Protein AF-A0A821YXA5-F1 (afdb_monomer_lite)

Organism: NCBI:txid392032

InterPro domains:
  IPR051177 Catalytically Inactive Kinase-Related Protein [PTHR12984] (1-118)

Secondary structure (DSSP, 8-state):
--HHHHHHHHHHHT-----HHHHHHHHHHHHHHHH-STTT---HHHIIIIIHHHHHHHHT-TT--HHHHHHHHHHHHHHHHHHHHHHHHHHHHHHHHHHTS---------------------------

Radius of gyration: 33.85 Å; chains: 1; bounding box: 94×42×89 Å

Sequence (128 aa):
KWIIIDEVIPLLHSIPSREPAVLMAILGIIKVAMTSTKSGGIPREILATRVIPFLVPISIETSLNLNQFNAYMSTIKDMLQTVEIEQRKKLEQLSQQAANAPIVPIGPSTKDMSFDQKSTSMVSSQKI

Foldseek 3Di:
DLVLQVPLQVVLVPDPDLALVSLVVNLVSLVCSQVPDPDDGDDLVCLVPGVLVSLVVSLPRPNDDPVSNVSSVVVSVVSVVRNVVVVVVVVVVVVVVVVPDDPPPPDPPPPPDPDDDDDDDDDDDDDD

pLDDT: mean 81.28, std 19.31, range [41.5, 98.5]

Structure (mmCIF, N/CA/C/O backbone):
data_AF-A0A821YXA5-F1
#
_entry.id   AF-A0A821YXA5-F1
#
loop_
_atom_site.group_PDB
_atom_site.id
_atom_site.type_symbol
_atom_site.label_atom_id
_atom_site.label_alt_id
_atom_site.label_comp_id
_atom_site.label_asym_id
_atom_site.label_entity_id
_atom_site.label_seq_id
_atom_site.pdbx_PDB_ins_code
_atom_site.Cartn_x
_atom_site.Cartn_y
_atom_site.Cartn_z
_atom_site.occupancy
_atom_site.B_iso_or_equiv
_atom_site.auth_seq_id
_atom_site.auth_comp_id
_atom_site.auth_asym_id
_atom_site.auth_atom_id
_atom_site.pdbx_PDB_model_num
ATOM 1 N N . LYS A 1 1 ? -19.927 3.267 -0.971 1.00 54.59 1 LYS A N 1
ATOM 2 C CA . LYS A 1 1 ? -19.344 2.215 -1.840 1.00 54.59 1 LYS A CA 1
ATOM 3 C C . LYS A 1 1 ? -18.119 2.814 -2.525 1.00 54.59 1 LYS A C 1
ATOM 5 O O . LYS A 1 1 ? -18.260 3.887 -3.098 1.00 54.59 1 LYS A O 1
ATOM 10 N N . TRP A 1 2 ? -16.946 2.187 -2.423 1.00 68.25 2 TRP A N 1
ATOM 11 C CA . TRP A 1 2 ? -15.677 2.687 -2.984 1.00 68.25 2 TRP A CA 1
ATOM 12 C C . TRP A 1 2 ? -15.532 2.282 -4.452 1.00 68.25 2 TRP A C 1
ATOM 14 O O . TRP A 1 2 ? -14.536 1.693 -4.849 1.00 68.25 2 TRP A O 1
ATOM 24 N N . ILE A 1 3 ? -16.565 2.600 -5.241 1.00 67.38 3 ILE A N 1
ATOM 25 C CA . ILE A 1 3 ? -16.747 2.126 -6.624 1.00 67.38 3 ILE A CA 1
ATOM 26 C C . ILE A 1 3 ? -15.517 2.450 -7.473 1.00 67.38 3 ILE A C 1
ATOM 28 O O . ILE A 1 3 ? -15.045 1.608 -8.224 1.00 67.38 3 ILE A O 1
ATOM 32 N N . ILE A 1 4 ? -14.949 3.641 -7.273 1.00 75.44 4 ILE A N 1
ATOM 33 C CA . ILE A 1 4 ? -13.762 4.095 -7.996 1.00 75.44 4 ILE A CA 1
ATOM 34 C C . ILE A 1 4 ? -12.588 3.134 -7.771 1.00 75.44 4 ILE A C 1
ATOM 36 O O . ILE A 1 4 ? -11.940 2.744 -8.729 1.00 75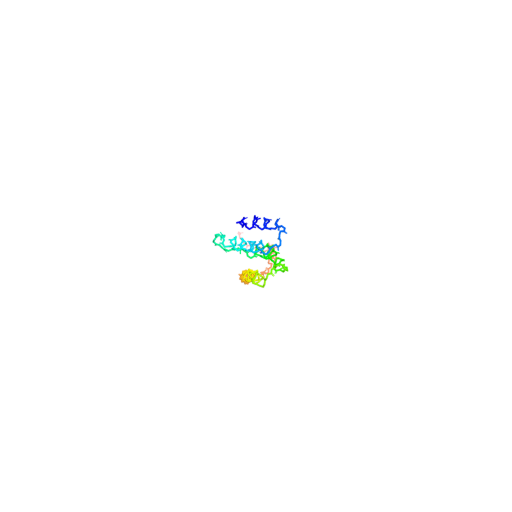.44 4 ILE A O 1
ATOM 40 N N . ILE A 1 5 ? -12.322 2.703 -6.535 1.00 82.19 5 ILE A N 1
ATOM 41 C CA . ILE A 1 5 ? -11.212 1.780 -6.245 1.00 82.19 5 ILE A CA 1
ATOM 42 C C . ILE A 1 5 ? -11.500 0.375 -6.783 1.00 82.19 5 ILE A C 1
ATOM 44 O O . ILE A 1 5 ? -10.592 -0.274 -7.305 1.00 82.19 5 ILE A O 1
ATOM 48 N N . ASP A 1 6 ? -12.756 -0.067 -6.688 1.00 82.94 6 ASP A N 1
ATOM 49 C CA . ASP A 1 6 ? -13.193 -1.367 -7.201 1.00 82.94 6 ASP A CA 1
ATOM 50 C C . ASP A 1 6 ? -13.041 -1.481 -8.727 1.00 82.94 6 ASP A C 1
ATOM 52 O O . ASP A 1 6 ? -12.826 -2.582 -9.223 1.00 82.94 6 ASP A O 1
ATOM 56 N N . GLU A 1 7 ? -13.105 -0.371 -9.465 1.00 85.75 7 GLU A N 1
ATOM 57 C CA . GLU A 1 7 ? -12.887 -0.335 -10.919 1.00 85.75 7 GLU A CA 1
ATOM 58 C C . GLU A 1 7 ? -11.427 -0.026 -11.289 1.00 85.75 7 GLU A C 1
ATOM 60 O O . GLU A 1 7 ? -10.860 -0.651 -12.188 1.00 85.75 7 GLU A O 1
ATOM 65 N N . VAL A 1 8 ? -10.787 0.901 -10.568 1.00 89.06 8 VAL A N 1
ATOM 66 C CA . VAL A 1 8 ? -9.424 1.365 -10.862 1.00 89.06 8 VAL A CA 1
ATOM 67 C C . VAL A 1 8 ? -8.386 0.275 -10.606 1.00 89.06 8 VAL A C 1
ATOM 69 O O . VAL A 1 8 ? -7.517 0.077 -11.448 1.00 89.06 8 VAL A O 1
ATOM 72 N N . ILE A 1 9 ? -8.445 -0.457 -9.487 1.00 89.25 9 ILE A N 1
ATOM 73 C CA . ILE A 1 9 ? -7.410 -1.466 -9.189 1.00 89.25 9 ILE A CA 1
ATOM 74 C C . ILE A 1 9 ? -7.400 -2.602 -10.226 1.00 89.25 9 ILE A C 1
ATOM 76 O O . ILE A 1 9 ? -6.320 -2.895 -10.743 1.00 89.25 9 ILE A O 1
ATOM 80 N N . PRO A 1 10 ? -8.538 -3.233 -10.587 1.00 91.31 10 PRO A N 1
ATOM 81 C CA . PRO A 1 10 ? -8.550 -4.243 -11.645 1.00 91.31 10 PRO A CA 1
ATOM 82 C C . PRO A 1 10 ? -8.055 -3.710 -12.991 1.00 91.31 10 PRO A C 1
ATOM 84 O O . PRO A 1 10 ? -7.300 -4.402 -13.674 1.00 91.31 10 PRO A O 1
ATOM 87 N N . LEU A 1 11 ? -8.416 -2.469 -13.342 1.00 90.38 11 LEU A N 1
ATOM 88 C CA . LEU A 1 11 ? -7.919 -1.816 -14.552 1.00 90.38 11 LEU A CA 1
ATOM 89 C C . LEU A 1 11 ? -6.389 -1.695 -14.531 1.00 90.38 11 LEU A C 1
ATOM 91 O O . LEU A 1 11 ? -5.734 -2.107 -15.485 1.00 90.38 11 LEU A O 1
ATOM 95 N N . LEU A 1 12 ? -5.808 -1.188 -13.440 1.00 91.75 12 LEU A N 1
ATOM 96 C CA . LEU A 1 12 ? -4.356 -1.028 -13.318 1.00 91.75 12 LEU A CA 1
ATOM 97 C C . LEU A 1 12 ? -3.625 -2.378 -13.297 1.00 91.75 12 LEU A C 1
ATOM 99 O O . LEU A 1 12 ? -2.545 -2.494 -13.870 1.00 91.75 12 LEU A O 1
ATOM 103 N N . HIS A 1 13 ? -4.220 -3.410 -12.695 1.00 89.81 13 HIS A N 1
ATOM 104 C CA . HIS A 1 13 ? -3.649 -4.759 -12.671 1.00 89.81 13 HIS A CA 1
ATOM 105 C C . HIS A 1 13 ? -3.597 -5.407 -14.065 1.00 89.81 13 HIS A C 1
ATOM 107 O O . HIS A 1 13 ? -2.713 -6.216 -14.330 1.00 89.81 13 HIS A O 1
ATOM 113 N N . SER A 1 14 ? -4.496 -5.025 -14.978 1.00 91.94 14 SER A N 1
ATOM 114 C CA . SER A 1 14 ? -4.499 -5.542 -16.354 1.00 91.94 14 SER A CA 1
ATOM 115 C C . SER A 1 14 ? -3.334 -5.041 -17.220 1.00 91.94 14 SER A C 1
ATOM 117 O O . SER A 1 14 ? -3.129 -5.565 -18.311 1.00 91.94 14 SER A O 1
ATOM 119 N N . ILE A 1 15 ? -2.562 -4.052 -16.751 1.00 91.44 15 ILE A N 1
ATOM 120 C CA . ILE A 1 15 ? -1.443 -3.454 -17.487 1.00 91.44 15 ILE A CA 1
ATOM 121 C C . ILE A 1 15 ? -0.168 -4.288 -17.243 1.00 91.44 15 ILE A C 1
ATOM 123 O O . ILE A 1 15 ? 0.395 -4.243 -16.145 1.00 91.44 15 ILE A O 1
ATOM 127 N N . PRO A 1 16 ? 0.357 -5.019 -18.249 1.00 90.38 16 PRO A N 1
ATOM 128 C CA . PRO A 1 16 ? 1.522 -5.889 -18.063 1.00 90.38 16 PRO A CA 1
ATOM 129 C C . PRO A 1 16 ? 2.864 -5.140 -18.119 1.00 90.38 16 PRO A C 1
ATOM 131 O O . PRO A 1 16 ? 3.915 -5.752 -17.955 1.00 90.38 16 PRO A O 1
ATOM 134 N N . SER A 1 17 ? 2.860 -3.826 -18.369 1.00 92.88 17 SER A N 1
ATOM 135 C CA . SER A 1 17 ? 4.091 -3.041 -18.500 1.00 92.88 17 SER A CA 1
ATOM 136 C C . SER A 1 17 ? 4.802 -2.846 -17.156 1.00 92.88 17 SER A C 1
ATOM 138 O O . SER A 1 17 ? 4.172 -2.672 -16.108 1.00 92.88 17 SER A O 1
ATOM 140 N N . ARG A 1 18 ? 6.137 -2.865 -17.210 1.00 93.38 18 ARG A N 1
ATOM 141 C CA . ARG A 1 18 ? 7.061 -2.598 -16.093 1.00 93.38 18 ARG A CA 1
ATOM 142 C C . ARG A 1 18 ? 7.988 -1.420 -16.360 1.00 93.38 18 ARG A C 1
ATOM 144 O O . ARG A 1 18 ? 8.984 -1.224 -15.664 1.00 93.38 18 ARG A O 1
ATOM 151 N N . GLU A 1 19 ? 7.653 -0.617 -17.363 1.00 95.81 19 GLU A N 1
ATOM 152 C CA . GLU A 1 19 ? 8.395 0.598 -17.653 1.00 95.81 19 GLU A CA 1
ATOM 153 C C . GLU A 1 19 ? 8.212 1.626 -16.529 1.00 95.81 19 GLU A C 1
ATOM 155 O O . GLU A 1 19 ? 7.080 1.857 -16.090 1.00 95.81 19 GLU A O 1
ATOM 160 N N . PRO A 1 20 ? 9.283 2.314 -16.095 1.00 95.00 20 PRO A N 1
ATOM 161 C CA . PRO A 1 20 ? 9.212 3.251 -14.975 1.00 95.00 20 PRO A CA 1
ATOM 162 C C . PRO A 1 20 ? 8.156 4.344 -15.155 1.00 95.00 20 PRO A C 1
ATOM 164 O O . PRO A 1 20 ? 7.483 4.714 -14.198 1.00 95.00 20 PRO A O 1
ATOM 167 N N . ALA A 1 21 ? 7.965 4.840 -16.382 1.00 96.75 21 ALA A N 1
ATOM 168 C CA . ALA A 1 21 ? 6.944 5.843 -16.681 1.00 96.75 21 ALA A CA 1
ATOM 169 C C . ALA A 1 21 ? 5.524 5.322 -16.403 1.00 96.75 21 ALA A C 1
ATOM 171 O O . ALA A 1 21 ? 4.714 6.027 -15.797 1.00 96.75 21 ALA A O 1
ATOM 172 N N . VAL A 1 22 ? 5.242 4.072 -16.781 1.00 97.31 22 VAL A N 1
ATOM 173 C CA . VAL A 1 22 ? 3.947 3.426 -16.535 1.00 97.31 22 VAL A CA 1
ATOM 174 C C . VAL A 1 22 ? 3.753 3.170 -15.046 1.00 97.31 22 VAL A C 1
ATOM 176 O O . VAL A 1 22 ? 2.705 3.510 -14.502 1.00 97.31 22 VAL A O 1
ATOM 179 N N . LEU A 1 23 ? 4.773 2.652 -14.359 1.00 97.38 23 LEU A N 1
ATOM 180 C CA . LEU A 1 23 ? 4.705 2.436 -12.913 1.00 97.38 23 LEU A CA 1
ATOM 181 C C . LEU A 1 23 ? 4.463 3.758 -12.169 1.00 97.38 23 LEU A C 1
ATOM 183 O O . LEU A 1 23 ? 3.636 3.823 -11.262 1.00 97.38 23 LEU A O 1
ATOM 187 N N . MET A 1 24 ? 5.106 4.853 -12.569 1.00 97.81 24 MET A N 1
ATOM 188 C CA . MET A 1 24 ? 4.847 6.157 -11.951 1.00 97.81 24 MET A CA 1
ATOM 189 C C . MET A 1 24 ? 3.442 6.689 -12.254 1.00 97.81 24 MET A C 1
ATOM 191 O O . MET A 1 24 ? 2.820 7.288 -11.373 1.00 97.81 24 MET A O 1
ATOM 195 N N . ALA A 1 25 ? 2.904 6.429 -13.449 1.00 97.19 25 ALA A N 1
ATOM 196 C CA . ALA A 1 25 ? 1.519 6.760 -13.776 1.00 97.19 25 ALA A CA 1
ATOM 197 C C . ALA A 1 25 ? 0.522 5.974 -12.905 1.00 97.19 25 ALA A C 1
ATOM 199 O O . ALA A 1 25 ? -0.410 6.569 -12.367 1.00 97.19 25 ALA A O 1
ATOM 200 N N . ILE A 1 26 ? 0.758 4.673 -12.687 1.00 96.19 26 ILE A N 1
ATOM 201 C CA . ILE A 1 26 ? -0.043 3.825 -11.786 1.00 96.19 26 ILE A CA 1
ATOM 202 C C . ILE A 1 26 ? -0.076 4.424 -10.374 1.00 96.19 26 ILE A C 1
ATOM 204 O O . ILE A 1 26 ? -1.157 4.619 -9.813 1.00 96.19 26 ILE A O 1
ATOM 208 N N . LEU A 1 27 ? 1.088 4.780 -9.814 1.00 96.56 27 LEU A N 1
ATOM 209 C CA . LEU A 1 27 ? 1.170 5.405 -8.490 1.00 96.56 27 LEU A CA 1
ATOM 210 C C . LEU A 1 27 ? 0.385 6.726 -8.435 1.00 96.56 27 LEU A C 1
ATOM 212 O O . LEU A 1 27 ? -0.334 6.981 -7.468 1.00 96.56 27 LEU A O 1
ATOM 216 N N . GLY A 1 28 ? 0.494 7.555 -9.478 1.00 95.06 28 GLY A N 1
ATOM 217 C CA . GLY A 1 28 ? -0.247 8.811 -9.595 1.00 95.06 28 GLY A CA 1
ATOM 218 C C . GLY A 1 28 ? -1.764 8.608 -9.611 1.00 95.06 28 GLY A C 1
ATOM 219 O O . GLY A 1 28 ? -2.477 9.270 -8.854 1.00 95.06 28 GLY A O 1
ATOM 220 N N . ILE A 1 29 ? -2.251 7.656 -10.413 1.00 93.88 29 ILE A N 1
ATOM 221 C CA . ILE A 1 29 ? -3.679 7.317 -10.503 1.00 93.88 29 ILE A CA 1
ATOM 222 C C . ILE A 1 29 ? -4.198 6.822 -9.155 1.00 93.88 29 ILE A C 1
ATOM 224 O O . ILE A 1 29 ? -5.248 7.286 -8.714 1.00 93.88 29 ILE A O 1
ATOM 228 N N . ILE A 1 30 ? -3.455 5.940 -8.474 1.00 92.06 30 ILE A N 1
ATOM 229 C CA . ILE A 1 30 ? -3.822 5.487 -7.129 1.00 92.06 30 ILE A CA 1
ATOM 230 C C . ILE A 1 30 ? -3.959 6.696 -6.205 1.00 92.06 30 ILE A C 1
ATOM 232 O O . ILE A 1 30 ? -5.035 6.906 -5.658 1.00 92.06 30 ILE A O 1
ATOM 236 N N . LYS A 1 31 ? -2.947 7.563 -6.104 1.00 90.81 31 LYS A N 1
ATOM 237 C CA . LYS A 1 31 ? -3.005 8.743 -5.222 1.00 90.81 31 LYS A CA 1
ATOM 238 C C . LYS A 1 31 ? -4.220 9.637 -5.501 1.00 90.81 31 LYS A C 1
ATOM 240 O O . LYS A 1 31 ? -4.880 10.060 -4.557 1.00 90.81 31 LYS A O 1
ATOM 245 N N . VAL A 1 32 ? -4.554 9.880 -6.769 1.00 89.25 32 VAL A N 1
ATOM 246 C CA . VAL A 1 32 ? -5.742 10.668 -7.149 1.00 89.25 32 VAL A CA 1
ATOM 247 C C . VAL A 1 32 ? -7.043 9.944 -6.798 1.00 89.25 32 VAL A C 1
ATOM 249 O O . VAL A 1 32 ? -7.961 10.558 -6.250 1.00 89.25 32 VAL A O 1
ATOM 252 N N . ALA A 1 33 ? -7.141 8.640 -7.062 1.00 85.75 33 ALA A N 1
ATOM 253 C CA . ALA A 1 33 ? -8.315 7.848 -6.698 1.00 85.75 33 ALA A CA 1
ATOM 254 C C . ALA A 1 33 ? -8.559 7.870 -5.178 1.00 85.75 33 ALA A C 1
ATOM 256 O O . ALA A 1 33 ? -9.706 7.907 -4.725 1.00 85.75 33 ALA A O 1
ATOM 257 N N . MET A 1 34 ? -7.481 7.928 -4.393 1.00 81.19 34 MET A N 1
ATOM 258 C CA . MET A 1 34 ? -7.548 8.020 -2.939 1.00 81.19 34 MET A CA 1
ATOM 259 C C . MET A 1 34 ? -8.009 9.381 -2.418 1.00 81.19 34 MET A C 1
ATOM 261 O O . MET A 1 34 ? -8.763 9.429 -1.447 1.00 81.19 34 MET A O 1
ATOM 265 N N . THR A 1 35 ? -7.618 10.482 -3.062 1.00 78.12 35 THR A N 1
ATOM 266 C CA . THR A 1 35 ? -8.039 11.836 -2.659 1.00 78.12 35 THR A CA 1
ATOM 267 C C . THR A 1 35 ? -9.432 12.210 -3.165 1.00 78.12 35 THR A C 1
ATOM 269 O O . THR A 1 35 ? -10.102 13.049 -2.567 1.00 78.12 35 THR A O 1
ATOM 272 N N . SER A 1 36 ? -9.899 11.575 -4.243 1.00 68.25 36 SER A N 1
ATOM 273 C CA . SER A 1 36 ? -11.157 11.926 -4.918 1.00 68.25 36 SER A CA 1
ATOM 274 C C . SER A 1 36 ? -12.415 11.453 -4.189 1.00 68.25 36 SER A C 1
ATOM 276 O O . SER A 1 36 ? -13.527 11.843 -4.559 1.00 68.25 36 SER A O 1
ATOM 278 N N . THR A 1 37 ? -12.289 10.613 -3.156 1.00 61.22 37 THR A N 1
ATOM 279 C CA . THR A 1 37 ? -13.484 10.111 -2.480 1.00 61.22 37 THR A CA 1
ATOM 280 C C . THR A 1 37 ? -13.991 11.107 -1.450 1.00 61.22 37 THR A C 1
ATOM 282 O O . THR A 1 37 ? -13.433 11.273 -0.365 1.00 61.22 37 THR A O 1
ATOM 285 N N . LYS A 1 38 ? -15.089 11.768 -1.818 1.00 53.16 38 LYS A N 1
ATOM 286 C CA . LYS A 1 38 ? -15.811 12.731 -0.992 1.00 53.16 38 LYS A CA 1
ATOM 287 C C . LYS A 1 38 ? -16.018 12.208 0.438 1.00 53.16 38 LYS A C 1
ATOM 289 O O . LYS A 1 38 ? -16.612 11.154 0.661 1.00 53.16 38 LYS A O 1
ATOM 294 N N . SER A 1 39 ? -15.606 13.043 1.392 1.00 51.91 39 SER A N 1
ATOM 295 C CA . SER A 1 39 ? -16.061 13.128 2.793 1.00 51.91 39 SER A CA 1
ATOM 296 C C . SER A 1 39 ? -15.596 12.100 3.839 1.00 51.91 39 SER A C 1
ATOM 298 O O . SER A 1 39 ? -16.038 12.218 4.977 1.00 51.91 39 SER A O 1
ATOM 300 N N . GLY A 1 40 ? -14.673 11.172 3.558 1.00 63.50 40 GLY A N 1
ATOM 301 C CA . GLY A 1 40 ? -14.236 10.239 4.620 1.00 63.50 40 GLY A CA 1
ATOM 302 C C . GLY A 1 40 ? -12.842 9.624 4.545 1.00 63.50 40 GLY A C 1
ATOM 303 O O . GLY A 1 40 ? -12.445 8.998 5.519 1.00 63.50 40 GLY A O 1
ATOM 304 N N . GLY A 1 41 ? -12.098 9.790 3.444 1.00 72.81 41 GLY A N 1
ATOM 305 C CA . GLY A 1 41 ? -10.861 9.024 3.224 1.00 72.81 41 GLY A CA 1
ATOM 306 C C . GLY A 1 41 ? -11.128 7.525 3.010 1.00 72.81 41 GLY A C 1
ATOM 307 O O . GLY A 1 41 ? -12.189 7.016 3.367 1.00 72.81 41 GLY A O 1
ATOM 308 N N . ILE A 1 42 ? -10.205 6.807 2.365 1.00 81.50 42 ILE A N 1
ATOM 309 C CA . ILE A 1 42 ? -10.386 5.369 2.105 1.00 81.50 42 ILE A CA 1
ATOM 310 C C . ILE A 1 42 ? -10.333 4.579 3.424 1.00 81.50 42 ILE A C 1
ATOM 312 O O . ILE A 1 42 ? -9.373 4.758 4.166 1.00 81.50 42 ILE A O 1
ATOM 316 N N . PRO A 1 43 ? -11.275 3.649 3.685 1.00 85.19 43 PRO A N 1
ATOM 317 C CA . PRO A 1 43 ? -11.279 2.833 4.888 1.00 85.19 43 PRO A CA 1
ATOM 318 C C . PRO A 1 43 ? -10.039 1.953 4.963 1.00 85.19 43 PRO A C 1
ATOM 320 O O . PRO A 1 43 ? -9.625 1.369 3.950 1.00 85.19 43 PRO A O 1
ATOM 323 N N . ARG A 1 44 ? -9.524 1.755 6.179 1.00 88.94 44 ARG A N 1
ATOM 324 C CA . ARG A 1 44 ? -8.428 0.817 6.461 1.00 88.94 44 ARG A CA 1
ATOM 325 C C . ARG A 1 44 ? -8.586 -0.555 5.802 1.00 88.94 44 ARG A C 1
ATOM 327 O O . ARG A 1 44 ? -7.591 -1.113 5.353 1.00 88.94 44 ARG A O 1
ATOM 334 N N . GLU A 1 45 ? -9.800 -1.106 5.704 1.00 91.56 45 GLU A N 1
ATOM 335 C CA . GLU A 1 45 ? -10.022 -2.427 5.108 1.00 91.56 45 GLU A CA 1
ATOM 336 C C . GLU A 1 45 ? -9.646 -2.436 3.621 1.00 91.56 45 GLU A C 1
ATOM 338 O O . GLU A 1 45 ? -8.999 -3.372 3.155 1.00 91.56 45 GLU A O 1
ATOM 343 N N . ILE A 1 46 ? -9.989 -1.378 2.880 1.00 91.12 46 ILE A N 1
ATOM 344 C CA . ILE A 1 46 ? -9.663 -1.255 1.452 1.00 91.12 46 ILE A CA 1
ATOM 345 C C . ILE A 1 46 ? -8.162 -1.010 1.261 1.00 91.12 46 ILE A C 1
ATOM 347 O O . ILE A 1 46 ? -7.548 -1.617 0.380 1.00 91.12 46 ILE A O 1
ATOM 351 N N . LEU A 1 47 ? -7.550 -0.177 2.110 1.00 92.94 47 LEU A N 1
ATOM 352 C CA . LEU A 1 47 ? -6.100 0.041 2.087 1.00 92.94 47 LEU A CA 1
ATOM 353 C C . LEU A 1 47 ? -5.340 -1.270 2.322 1.00 92.94 47 LEU A C 1
ATOM 355 O O . LEU A 1 47 ? -4.493 -1.642 1.510 1.00 92.94 47 LEU A O 1
ATOM 359 N N . ALA A 1 48 ? -5.684 -1.993 3.391 1.00 95.25 48 ALA A N 1
ATOM 360 C CA . ALA A 1 48 ? -4.986 -3.199 3.824 1.00 95.25 48 ALA A CA 1
ATOM 361 C C . ALA A 1 48 ? -5.181 -4.397 2.884 1.00 95.25 48 ALA A C 1
ATOM 363 O O . ALA A 1 48 ? -4.267 -5.203 2.734 1.00 95.25 48 ALA A O 1
ATOM 364 N N . THR A 1 49 ? -6.353 -4.531 2.254 1.00 94.19 49 THR A N 1
ATOM 365 C CA . THR A 1 49 ? -6.687 -5.730 1.457 1.00 94.19 49 THR A CA 1
ATOM 366 C C . THR A 1 49 ? -6.552 -5.540 -0.050 1.00 94.19 49 THR A C 1
ATOM 368 O O . THR A 1 49 ? -6.538 -6.530 -0.781 1.00 94.19 49 THR A O 1
ATOM 371 N N . ARG A 1 50 ? -6.463 -4.296 -0.542 1.00 92.00 50 ARG A N 1
ATOM 372 C CA . ARG A 1 50 ? -6.458 -4.005 -1.986 1.00 92.00 50 ARG A CA 1
ATOM 373 C C . ARG A 1 50 ? -5.294 -3.116 -2.395 1.00 92.00 50 ARG A C 1
ATOM 375 O O . ARG A 1 50 ? -4.470 -3.538 -3.198 1.00 92.00 50 ARG A O 1
ATOM 382 N N . VAL A 1 51 ? -5.212 -1.905 -1.839 1.00 93.56 51 VAL A N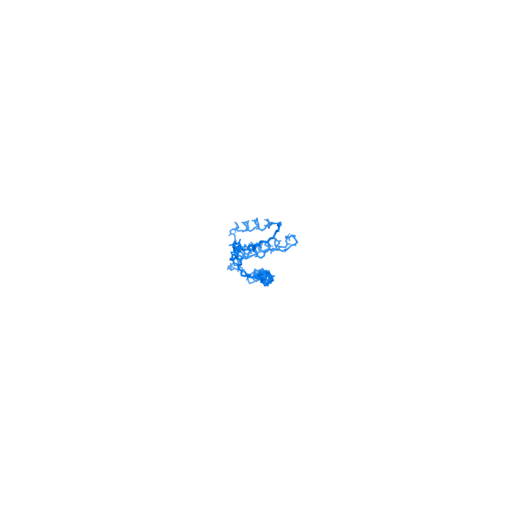 1
ATOM 383 C CA . VAL A 1 51 ? -4.262 -0.885 -2.320 1.00 93.56 51 VAL A CA 1
ATOM 384 C C . VAL A 1 51 ? -2.824 -1.247 -1.950 1.00 93.56 51 VAL A C 1
ATOM 386 O O . VAL A 1 51 ? -1.963 -1.306 -2.824 1.00 93.56 51 VAL A O 1
ATOM 389 N N . ILE A 1 52 ? -2.559 -1.536 -0.672 1.00 96.38 52 ILE A N 1
ATOM 390 C CA . ILE A 1 52 ? -1.212 -1.889 -0.204 1.00 96.38 52 ILE A CA 1
ATOM 391 C C . ILE A 1 52 ? -0.724 -3.194 -0.862 1.00 96.38 52 ILE A C 1
ATOM 393 O O . ILE A 1 52 ? 0.367 -3.169 -1.434 1.00 96.38 52 ILE A O 1
ATOM 397 N N . PRO A 1 53 ? -1.502 -4.302 -0.885 1.00 96.06 53 PRO A N 1
ATOM 398 C CA . PRO A 1 53 ? -1.085 -5.530 -1.567 1.00 96.06 53 PRO A CA 1
ATOM 399 C C . PRO A 1 53 ? -0.798 -5.355 -3.061 1.00 96.06 53 PRO A C 1
ATOM 401 O O . PRO A 1 53 ? 0.014 -6.093 -3.607 1.00 96.06 53 PRO A O 1
ATOM 404 N N . PHE A 1 54 ? -1.435 -4.383 -3.720 1.00 95.31 54 PHE A N 1
ATOM 405 C CA . PHE A 1 54 ? -1.168 -4.055 -5.119 1.00 95.31 54 PHE A CA 1
ATOM 406 C C . PHE A 1 54 ? 0.131 -3.253 -5.307 1.00 95.31 54 PHE A C 1
ATOM 408 O O . PHE A 1 54 ? 0.890 -3.523 -6.233 1.00 95.31 54 PHE A O 1
ATOM 415 N N . LEU A 1 55 ? 0.417 -2.283 -4.431 1.00 96.75 55 LEU A N 1
ATOM 416 C CA . LEU A 1 55 ? 1.586 -1.405 -4.569 1.00 96.75 55 LEU A CA 1
ATOM 417 C C . LEU A 1 55 ? 2.905 -2.037 -4.104 1.00 96.75 55 LEU A C 1
ATOM 419 O O . LEU A 1 55 ? 3.953 -1.708 -4.657 1.00 96.75 55 LEU A O 1
ATOM 423 N N . VAL A 1 56 ? 2.880 -2.913 -3.094 1.00 97.81 56 VAL A N 1
ATOM 424 C CA . VAL A 1 56 ? 4.102 -3.501 -2.508 1.00 97.81 56 VAL A CA 1
ATOM 425 C C . VAL A 1 56 ? 4.921 -4.321 -3.520 1.00 97.81 56 VAL A C 1
ATOM 427 O O . VAL A 1 56 ? 6.131 -4.131 -3.570 1.00 97.81 56 VAL A O 1
ATOM 430 N N . PRO A 1 57 ? 4.331 -5.184 -4.368 1.00 97.06 57 PRO A N 1
ATOM 431 C CA . PRO A 1 57 ? 5.096 -5.881 -5.403 1.00 97.06 57 PRO A CA 1
ATOM 432 C C . PRO A 1 57 ? 5.713 -4.930 -6.435 1.00 97.06 57 PRO A C 1
ATOM 434 O O . PRO A 1 57 ? 6.803 -5.186 -6.931 1.00 97.06 57 PRO A O 1
ATOM 437 N N . ILE A 1 58 ? 5.043 -3.814 -6.739 1.00 96.50 58 ILE A N 1
ATOM 438 C CA . ILE A 1 58 ? 5.544 -2.829 -7.705 1.00 96.50 58 ILE A CA 1
ATOM 439 C C . ILE A 1 58 ? 6.733 -2.055 -7.130 1.00 96.50 58 ILE A C 1
ATOM 441 O O . ILE A 1 58 ? 7.661 -1.713 -7.859 1.00 96.50 58 ILE A O 1
ATOM 445 N N . SER A 1 59 ? 6.741 -1.786 -5.820 1.00 97.50 59 SER A N 1
ATOM 446 C CA . SER A 1 59 ? 7.818 -1.010 -5.200 1.00 97.50 59 SER A CA 1
ATOM 447 C C . SER A 1 59 ? 9.177 -1.712 -5.244 1.00 97.50 59 SER A C 1
ATOM 449 O O . SER A 1 59 ? 10.191 -1.043 -5.083 1.00 97.50 59 SER A O 1
ATOM 451 N N . ILE A 1 60 ? 9.224 -3.024 -5.486 1.00 97.44 60 ILE A N 1
ATOM 452 C CA . ILE A 1 60 ? 10.470 -3.795 -5.606 1.00 97.44 60 ILE A CA 1
ATOM 453 C C . ILE A 1 60 ? 10.886 -4.062 -7.061 1.00 97.44 60 ILE A C 1
ATOM 455 O O . ILE A 1 60 ? 11.842 -4.801 -7.295 1.00 97.44 60 ILE A O 1
ATOM 459 N N . GLU A 1 61 ? 10.187 -3.480 -8.039 1.00 96.56 61 GLU A N 1
ATOM 460 C CA . GLU A 1 61 ? 10.543 -3.608 -9.453 1.00 96.56 61 GLU A CA 1
ATOM 461 C C . GLU A 1 61 ? 11.916 -2.978 -9.722 1.00 96.56 61 GLU A C 1
ATOM 463 O O . GLU A 1 61 ? 12.177 -1.817 -9.398 1.00 96.56 61 GLU A O 1
ATOM 468 N N . THR A 1 62 ? 12.804 -3.743 -10.356 1.00 96.19 62 THR A N 1
ATOM 469 C CA . THR A 1 62 ? 14.205 -3.351 -10.594 1.00 96.19 62 THR A CA 1
ATOM 470 C C . THR A 1 62 ? 14.354 -2.232 -11.624 1.00 96.19 62 THR A C 1
ATOM 472 O O . THR A 1 62 ? 15.431 -1.652 -11.752 1.00 96.19 62 THR A O 1
ATOM 475 N N . SER A 1 63 ? 13.282 -1.907 -12.352 1.00 96.50 63 SER A N 1
ATOM 476 C CA . SER A 1 63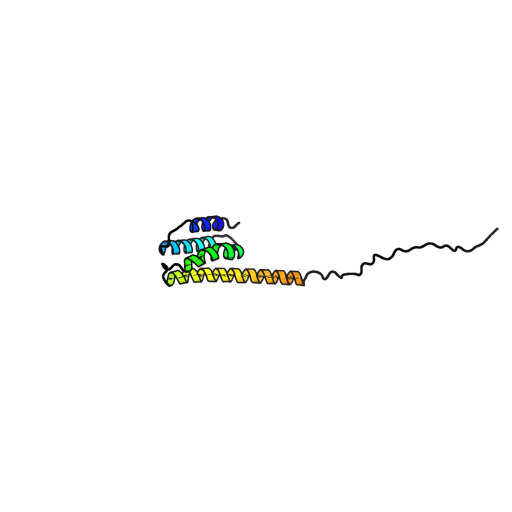 ? 13.238 -0.785 -13.291 1.00 96.50 63 SER A CA 1
ATOM 477 C C . SER A 1 63 ? 13.175 0.577 -12.588 1.00 96.50 63 SER A C 1
ATOM 479 O O . SER A 1 63 ? 13.496 1.596 -13.204 1.00 96.50 63 SER A O 1
ATOM 481 N N . LEU A 1 64 ? 12.782 0.619 -11.309 1.00 97.56 64 LEU A N 1
ATOM 482 C CA . LEU A 1 64 ? 12.664 1.860 -10.553 1.00 97.56 64 LEU A CA 1
ATOM 483 C C . LEU A 1 64 ? 14.035 2.410 -10.149 1.00 97.56 64 LEU A C 1
ATOM 485 O O . LEU A 1 64 ? 14.925 1.690 -9.702 1.00 97.56 64 LEU A O 1
ATOM 489 N N . ASN A 1 65 ? 14.175 3.731 -10.219 1.00 97.94 65 ASN A N 1
ATOM 490 C CA . ASN A 1 65 ? 15.280 4.428 -9.570 1.00 97.94 65 ASN A CA 1
ATOM 491 C C . ASN A 1 65 ? 14.954 4.756 -8.102 1.00 97.94 65 ASN A C 1
ATOM 493 O O . ASN A 1 65 ? 13.810 4.661 -7.653 1.00 97.94 65 ASN A O 1
ATOM 497 N N . LEU A 1 66 ? 15.966 5.210 -7.358 1.00 97.94 66 LEU A N 1
ATOM 498 C CA . LEU A 1 66 ? 15.849 5.502 -5.927 1.00 97.94 66 LEU A CA 1
ATOM 499 C C . LEU A 1 66 ? 14.720 6.493 -5.594 1.00 97.94 66 LEU A C 1
ATOM 501 O O . LEU A 1 66 ? 13.985 6.296 -4.629 1.00 97.94 66 LEU A O 1
ATOM 505 N N . ASN A 1 67 ? 14.548 7.544 -6.396 1.00 98.19 67 ASN A N 1
ATOM 506 C CA . ASN A 1 67 ? 13.513 8.549 -6.149 1.00 98.19 67 ASN A CA 1
ATOM 507 C C . ASN A 1 67 ? 12.109 7.971 -6.356 1.00 98.19 67 ASN A C 1
ATOM 509 O O . ASN A 1 67 ? 11.195 8.262 -5.586 1.00 98.19 67 ASN A O 1
ATOM 513 N N . GLN A 1 68 ? 11.943 7.126 -7.373 1.00 98.31 68 GLN A N 1
ATOM 514 C CA . GLN A 1 68 ? 10.680 6.454 -7.666 1.00 98.31 68 GLN A CA 1
ATOM 515 C C . GLN A 1 68 ? 10.337 5.428 -6.578 1.00 98.31 68 GLN A C 1
ATOM 517 O O . GLN A 1 68 ? 9.224 5.448 -6.054 1.00 98.31 68 GLN A O 1
ATOM 522 N N . PHE A 1 69 ? 11.309 4.608 -6.163 1.00 98.44 69 PHE A N 1
ATOM 523 C CA . PHE A 1 69 ? 11.174 3.708 -5.014 1.00 98.44 69 PHE A CA 1
ATOM 524 C C . PHE A 1 69 ? 10.722 4.458 -3.754 1.00 98.44 69 PHE A C 1
ATOM 526 O O . PHE A 1 69 ? 9.753 4.069 -3.100 1.00 98.44 69 PHE A O 1
ATOM 533 N N . ASN A 1 70 ? 11.378 5.579 -3.439 1.00 98.50 70 ASN A N 1
ATOM 534 C CA . ASN A 1 70 ? 11.034 6.392 -2.276 1.00 98.50 70 ASN A CA 1
ATOM 535 C C . ASN A 1 70 ? 9.604 6.945 -2.360 1.00 98.50 70 ASN A C 1
ATOM 537 O O 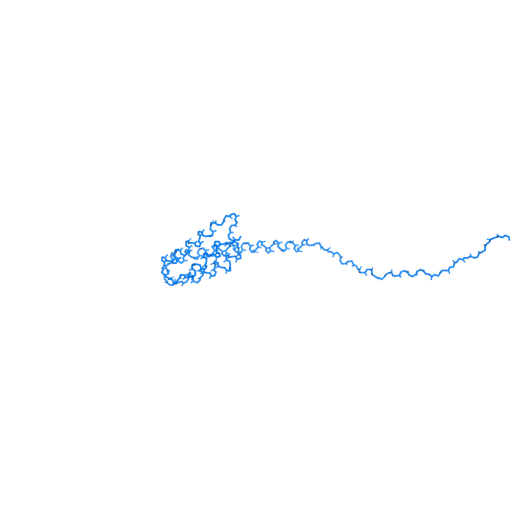. ASN A 1 70 ? 8.906 6.978 -1.347 1.00 98.50 70 ASN A O 1
ATOM 541 N N . ALA A 1 71 ? 9.135 7.324 -3.554 1.00 98.31 71 ALA A N 1
ATOM 542 C CA . ALA A 1 71 ? 7.758 7.770 -3.753 1.00 98.31 71 ALA A CA 1
ATOM 543 C C . ALA A 1 71 ? 6.742 6.651 -3.463 1.00 98.31 71 ALA A C 1
ATOM 545 O O . ALA A 1 71 ? 5.740 6.888 -2.779 1.00 98.31 71 ALA A O 1
ATOM 546 N N . TYR A 1 72 ? 7.017 5.429 -3.927 1.00 98.38 72 TYR A N 1
ATOM 547 C CA . TYR A 1 72 ? 6.214 4.250 -3.598 1.00 98.38 72 TYR A CA 1
ATOM 548 C C . TYR A 1 72 ? 6.203 3.983 -2.092 1.00 98.38 72 TYR A C 1
ATOM 550 O O . TYR A 1 72 ? 5.135 3.896 -1.485 1.00 98.38 72 TYR A O 1
ATOM 558 N N . MET A 1 73 ? 7.382 3.912 -1.473 1.00 98.38 73 MET A N 1
ATOM 559 C CA . MET A 1 73 ? 7.502 3.580 -0.055 1.00 98.38 73 MET A CA 1
ATOM 560 C C . MET A 1 73 ? 6.892 4.628 0.864 1.00 98.38 73 MET A C 1
ATOM 562 O O . MET 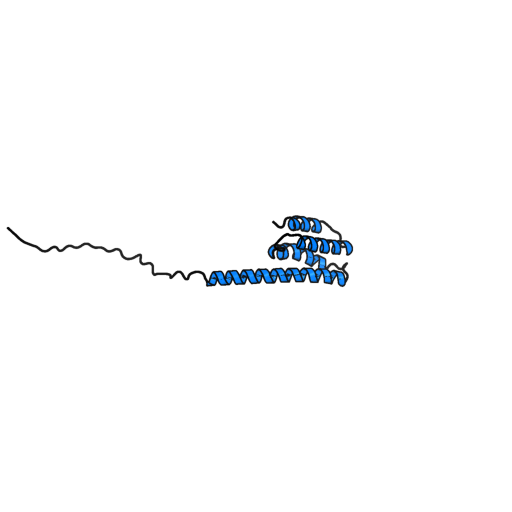A 1 73 ? 6.257 4.250 1.844 1.00 98.38 73 MET A O 1
ATOM 566 N N . SER A 1 74 ? 7.049 5.919 0.560 1.00 98.12 74 SER A N 1
ATOM 567 C CA . SER A 1 74 ? 6.370 6.985 1.305 1.00 98.12 74 SER A CA 1
ATOM 568 C C . SER A 1 74 ? 4.861 6.767 1.269 1.00 98.12 74 SER A C 1
ATOM 570 O O . SER A 1 74 ? 4.226 6.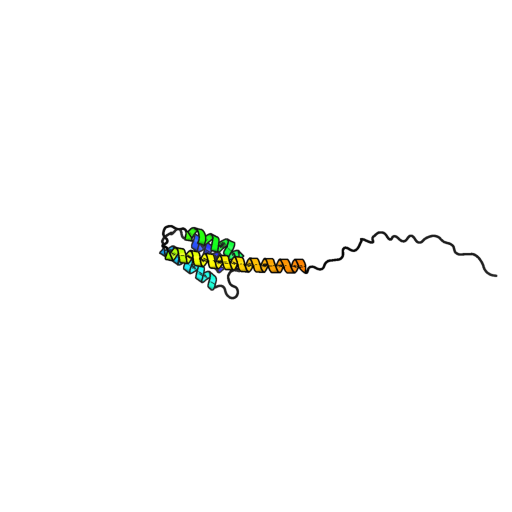687 2.313 1.00 98.12 74 SER A O 1
ATOM 572 N N . THR A 1 75 ? 4.307 6.557 0.072 1.00 96.75 75 THR A N 1
ATOM 573 C CA . THR A 1 75 ? 2.863 6.371 -0.103 1.00 96.75 75 THR A CA 1
ATOM 574 C C . THR A 1 75 ? 2.363 5.128 0.649 1.00 96.75 75 THR A C 1
ATOM 576 O O . THR A 1 75 ? 1.352 5.192 1.341 1.00 96.75 75 THR A O 1
ATOM 579 N N . ILE A 1 76 ? 3.074 3.997 0.567 1.00 97.50 76 ILE A N 1
ATOM 580 C CA . ILE A 1 76 ? 2.705 2.759 1.277 1.00 97.50 76 ILE A CA 1
ATOM 581 C C . ILE A 1 76 ? 2.750 2.954 2.800 1.00 97.50 76 ILE A C 1
ATOM 583 O O . ILE A 1 76 ? 1.851 2.492 3.503 1.00 97.50 76 ILE A O 1
ATOM 587 N N . LYS A 1 77 ? 3.773 3.643 3.319 1.00 97.69 77 LYS A N 1
ATOM 588 C CA . LYS A 1 77 ? 3.910 3.919 4.757 1.00 97.69 77 LYS A CA 1
ATOM 589 C C . LYS A 1 77 ? 2.774 4.796 5.278 1.00 97.69 77 LYS A C 1
ATOM 591 O O . LYS A 1 77 ? 2.206 4.462 6.314 1.00 97.69 77 LYS A O 1
ATOM 596 N N . ASP A 1 78 ? 2.389 5.832 4.537 1.00 95.06 78 ASP A N 1
ATOM 597 C CA . ASP A 1 78 ? 1.262 6.700 4.903 1.00 95.06 78 ASP A CA 1
ATOM 598 C C . ASP A 1 78 ? -0.053 5.899 5.002 1.00 95.06 78 ASP A C 1
ATOM 600 O O . ASP A 1 78 ? -0.855 6.074 5.927 1.00 95.06 78 ASP A O 1
ATOM 604 N N . MET A 1 79 ? -0.261 4.949 4.080 1.00 94.81 79 MET A N 1
ATOM 605 C CA . MET A 1 79 ? -1.421 4.052 4.125 1.00 94.81 79 MET A CA 1
ATOM 606 C C . MET A 1 79 ? -1.373 3.098 5.317 1.00 94.81 79 MET A C 1
ATOM 608 O O . MET A 1 79 ? -2.386 2.918 5.990 1.00 94.81 79 MET A O 1
ATOM 612 N N . LEU A 1 80 ? -0.214 2.496 5.596 1.00 97.00 80 LEU A N 1
ATOM 613 C CA . LEU A 1 80 ? -0.033 1.613 6.752 1.00 97.00 80 LEU A CA 1
ATOM 614 C C . LEU A 1 80 ? -0.296 2.351 8.067 1.00 97.00 80 LEU A C 1
ATOM 616 O O . LEU A 1 80 ? -0.996 1.822 8.927 1.00 97.00 80 LEU A O 1
ATOM 620 N N . GLN A 1 81 ? 0.193 3.585 8.192 1.00 96.06 81 GLN A N 1
ATOM 621 C CA . GLN A 1 81 ? -0.064 4.426 9.358 1.00 96.06 81 GLN A CA 1
ATOM 622 C C . GLN A 1 81 ? -1.564 4.695 9.535 1.00 96.06 81 GLN A C 1
ATOM 624 O O . GLN A 1 81 ? -2.084 4.599 10.646 1.00 96.06 81 GLN A O 1
ATOM 629 N N . THR A 1 82 ? -2.276 4.979 8.442 1.00 92.81 82 THR A N 1
ATOM 630 C CA . THR A 1 82 ? -3.736 5.165 8.472 1.00 92.81 82 THR A CA 1
ATOM 631 C C . THR A 1 82 ? -4.441 3.896 8.958 1.00 92.81 82 THR A C 1
ATOM 633 O O . THR A 1 82 ? -5.260 3.953 9.876 1.00 92.81 82 THR A O 1
ATOM 636 N N . VAL A 1 83 ? -4.075 2.734 8.401 1.00 96.00 83 VAL A N 1
ATOM 637 C CA . VAL A 1 83 ? -4.620 1.430 8.814 1.00 96.00 83 VAL A CA 1
ATOM 638 C C . VAL A 1 83 ? -4.387 1.176 10.302 1.00 96.00 83 VAL A C 1
ATOM 640 O O . VAL A 1 83 ? -5.309 0.745 11.001 1.00 96.00 83 VAL A O 1
ATOM 643 N N . GLU A 1 84 ? -3.177 1.453 10.790 1.00 96.94 84 GLU A N 1
ATOM 644 C CA . GLU A 1 84 ? -2.812 1.263 12.190 1.00 96.94 84 GLU A CA 1
ATOM 645 C C . GLU A 1 84 ? -3.648 2.153 13.118 1.00 96.94 84 GLU A C 1
ATOM 647 O O . GLU A 1 84 ? -4.253 1.650 14.068 1.00 96.94 84 GLU A O 1
ATOM 652 N N . ILE A 1 85 ? -3.719 3.458 12.830 1.00 94.81 85 ILE A N 1
ATOM 653 C CA . ILE A 1 85 ? -4.459 4.433 13.641 1.00 94.81 85 ILE A CA 1
ATOM 654 C C . ILE A 1 85 ? -5.941 4.055 13.716 1.00 94.81 85 ILE A C 1
ATOM 656 O O . ILE A 1 85 ? -6.515 4.003 14.808 1.00 94.81 85 ILE A O 1
ATOM 660 N N . GLU A 1 86 ? -6.568 3.768 12.574 1.00 93.50 86 GLU A N 1
ATOM 661 C CA . GLU A 1 86 ? -7.996 3.452 12.540 1.00 93.50 86 GLU A CA 1
ATOM 662 C C . GLU A 1 86 ? -8.310 2.126 13.241 1.00 93.50 86 GLU A C 1
ATOM 664 O O . GLU A 1 86 ? -9.283 2.046 13.996 1.00 93.50 86 GLU A O 1
ATOM 669 N N . GLN A 1 87 ? -7.482 1.092 13.041 1.00 96.25 87 GLN A N 1
ATOM 670 C CA . GLN A 1 87 ? -7.692 -0.195 13.704 1.00 96.25 87 GLN A CA 1
ATOM 671 C C . GLN A 1 87 ? -7.487 -0.092 15.217 1.00 96.25 87 GLN A C 1
ATOM 673 O O . GLN A 1 87 ? -8.283 -0.644 15.977 1.00 96.25 87 GLN A O 1
ATOM 678 N N . ARG A 1 88 ? -6.464 0.641 15.667 1.00 96.44 88 ARG A N 1
ATOM 679 C CA . ARG A 1 88 ? -6.213 0.880 17.094 1.00 96.44 88 ARG A CA 1
ATOM 680 C C . ARG A 1 88 ? -7.406 1.569 17.751 1.00 96.44 88 ARG A C 1
ATOM 682 O O . ARG A 1 88 ? -7.961 1.038 18.711 1.00 96.44 88 ARG A O 1
ATOM 689 N N . LYS A 1 89 ? -7.877 2.672 17.159 1.00 94.31 89 LYS A N 1
ATOM 690 C CA . LYS A 1 89 ? -9.063 3.402 17.627 1.00 94.31 89 LYS A CA 1
ATOM 691 C C . LYS A 1 89 ? -10.296 2.499 17.700 1.00 94.31 89 LYS A C 1
ATOM 693 O O . LYS A 1 89 ? -11.064 2.573 18.658 1.00 94.31 89 LYS A O 1
ATOM 698 N N . LYS A 1 90 ? -10.498 1.633 16.700 1.00 92.81 90 LYS A N 1
ATOM 699 C CA . LYS A 1 90 ? -11.633 0.702 16.685 1.00 92.81 90 LYS A CA 1
ATOM 700 C C . LYS A 1 90 ? -11.561 -0.310 17.831 1.00 92.81 90 LYS A C 1
ATOM 702 O O . LYS A 1 90 ? -12.581 -0.561 18.470 1.00 92.81 90 LYS A O 1
ATOM 707 N N . LEU A 1 91 ? -10.384 -0.874 18.097 1.00 95.94 91 LEU A N 1
ATOM 708 C CA . LEU A 1 91 ? -10.183 -1.837 19.184 1.00 95.94 91 LEU A CA 1
ATOM 709 C C . LEU A 1 91 ? -10.346 -1.194 20.567 1.00 95.94 91 LEU A C 1
ATOM 711 O O . LEU A 1 91 ? -10.994 -1.778 21.432 1.00 95.94 91 LEU A O 1
ATOM 715 N N . GLU A 1 92 ? -9.840 0.025 20.761 1.00 95.12 92 GLU A N 1
ATOM 716 C CA . GLU A 1 92 ? -10.017 0.785 22.007 1.00 95.12 92 GLU A CA 1
ATOM 717 C C . GLU A 1 92 ? -11.499 1.049 22.306 1.00 95.12 92 GLU A C 1
ATOM 719 O O . GLU A 1 92 ? -11.963 0.820 23.424 1.00 95.12 92 GLU A O 1
ATOM 724 N N . GLN A 1 93 ? -12.271 1.454 21.292 1.00 93.38 93 GLN A N 1
ATOM 725 C CA . GLN A 1 93 ? -13.717 1.656 21.424 1.00 93.38 93 GLN A CA 1
ATOM 726 C C . GLN A 1 93 ? -14.454 0.365 21.803 1.00 93.38 93 GLN A C 1
ATOM 728 O O . GLN A 1 93 ? -15.318 0.387 22.678 1.00 93.38 93 GLN A O 1
ATOM 733 N N . LEU A 1 94 ? -14.111 -0.761 21.168 1.00 92.12 94 LEU A N 1
ATOM 734 C CA . LEU A 1 94 ? -14.709 -2.063 21.486 1.00 92.12 94 LEU A CA 1
ATOM 735 C C . LEU A 1 94 ? -14.367 -2.508 22.914 1.00 92.12 94 LEU A C 1
ATOM 737 O O . LEU A 1 94 ? -15.234 -3.018 23.621 1.00 92.12 94 LEU A O 1
ATOM 741 N N . SER A 1 95 ? -13.132 -2.265 23.360 1.00 91.56 95 SER A N 1
ATOM 742 C CA . SER A 1 95 ? -12.706 -2.571 24.727 1.00 91.56 95 SER A CA 1
ATOM 743 C C . SER A 1 95 ? -13.489 -1.765 25.770 1.00 91.56 95 SER A C 1
ATOM 745 O O . SER A 1 95 ? -13.886 -2.318 26.793 1.00 91.56 95 SER A O 1
ATOM 747 N N . GLN A 1 96 ? -13.744 -0.477 25.520 1.00 88.69 96 GLN A N 1
ATOM 748 C CA . GLN A 1 96 ? -14.535 0.373 26.422 1.00 88.69 96 GLN A CA 1
ATOM 749 C C . GLN A 1 96 ? -16.012 -0.050 26.467 1.00 88.69 96 GLN A C 1
ATOM 751 O O . GLN A 1 96 ? -16.626 -0.047 27.531 1.00 88.69 96 GLN A O 1
ATOM 756 N N . GLN A 1 97 ? -16.581 -0.460 25.328 1.00 83.69 97 GLN A N 1
ATOM 757 C CA . GLN A 1 97 ? -17.954 -0.975 25.262 1.00 83.69 97 GLN A CA 1
ATOM 758 C C . GLN A 1 97 ? -18.118 -2.288 26.035 1.00 83.69 97 GLN A C 1
ATOM 760 O O . GLN A 1 97 ? -19.121 -2.465 26.721 1.00 83.69 97 GLN A O 1
ATOM 765 N N . ALA A 1 98 ? -17.129 -3.183 25.962 1.00 79.94 98 ALA A N 1
ATOM 766 C CA . ALA A 1 98 ? -17.131 -4.426 26.728 1.00 79.94 98 ALA A CA 1
ATOM 767 C C . ALA A 1 98 ? -17.009 -4.181 28.243 1.00 79.94 98 ALA A C 1
ATOM 769 O O . ALA A 1 98 ? -17.677 -4.854 29.022 1.00 79.94 98 ALA A O 1
ATOM 770 N N . ALA A 1 99 ? -16.205 -3.197 28.663 1.00 76.56 99 ALA A N 1
ATOM 771 C CA . ALA A 1 99 ? -16.046 -2.837 30.075 1.00 76.56 99 ALA A CA 1
ATOM 772 C C . ALA A 1 99 ? -17.294 -2.165 30.683 1.00 76.56 99 ALA A C 1
ATOM 774 O O . ALA A 1 99 ? -17.556 -2.327 31.872 1.00 76.56 99 ALA A O 1
ATOM 775 N N . ASN A 1 100 ? -18.076 -1.443 29.873 1.00 65.50 100 ASN A N 1
ATOM 776 C CA . ASN A 1 100 ? -19.301 -0.758 30.303 1.00 65.50 100 ASN A CA 1
ATOM 777 C C . ASN A 1 100 ? -20.579 -1.600 30.129 1.00 65.50 100 ASN A C 1
ATOM 779 O O . ASN A 1 100 ? -21.680 -1.087 30.346 1.00 65.50 100 ASN A O 1
ATOM 783 N N . ALA A 1 101 ? -20.471 -2.871 29.728 1.00 62.66 101 ALA A N 1
ATOM 784 C CA . ALA A 1 101 ? -21.620 -3.767 29.713 1.00 62.66 101 ALA A CA 1
ATOM 785 C C . ALA A 1 101 ? -22.162 -3.921 31.151 1.00 62.66 101 ALA A C 1
ATOM 787 O O . ALA A 1 101 ? -21.367 -4.138 32.070 1.00 62.66 101 ALA A O 1
ATOM 788 N N . PRO A 1 102 ? -23.486 -3.802 31.385 1.00 62.12 102 PRO A N 1
ATOM 789 C CA . PRO A 1 102 ? -24.033 -3.947 32.724 1.00 62.12 102 PRO A CA 1
ATOM 790 C C . PRO A 1 102 ? -23.654 -5.319 33.272 1.00 62.12 102 PRO A C 1
ATOM 792 O O . PRO A 1 102 ? -23.931 -6.344 32.645 1.00 62.12 102 PRO A O 1
ATOM 795 N N . ILE A 1 103 ? -23.040 -5.333 34.453 1.00 61.06 103 ILE A N 1
ATOM 796 C CA . ILE A 1 103 ? -22.870 -6.544 35.246 1.00 61.06 103 ILE A CA 1
ATOM 797 C C . ILE A 1 103 ? -24.289 -6.962 35.630 1.00 61.06 103 ILE A C 1
ATOM 799 O O . ILE A 1 103 ? -24.857 -6.429 36.580 1.00 61.06 103 ILE A O 1
ATOM 803 N N . VAL A 1 104 ? -24.923 -7.828 34.839 1.00 63.25 104 VAL A N 1
ATOM 804 C CA . VAL A 1 104 ? -26.213 -8.403 35.218 1.00 63.25 104 VAL A CA 1
ATOM 805 C C . VAL A 1 104 ? -25.916 -9.260 36.445 1.00 63.25 104 VAL A C 1
ATOM 807 O O . VAL A 1 104 ? -25.140 -10.214 36.322 1.00 63.25 104 VAL A O 1
ATOM 810 N N . PRO A 1 105 ? -26.446 -8.936 37.639 1.00 58.97 105 PRO A N 1
ATOM 811 C CA . PRO A 1 105 ? -26.242 -9.792 38.790 1.00 58.97 105 PRO A CA 1
ATOM 812 C C . PRO A 1 105 ? -26.851 -11.148 38.442 1.00 58.97 105 PRO A C 1
ATOM 814 O O . PRO A 1 105 ? -28.043 -11.235 38.142 1.00 58.97 105 PRO A O 1
ATOM 817 N N . ILE A 1 106 ? -26.036 -12.202 38.453 1.00 62.28 106 ILE A N 1
ATOM 818 C CA . ILE A 1 106 ? -26.536 -13.575 38.427 1.00 62.28 106 ILE A CA 1
ATOM 819 C C . ILE A 1 106 ? -27.214 -13.783 39.784 1.00 62.28 106 ILE A C 1
ATOM 821 O O . ILE A 1 106 ? -26.585 -14.188 40.759 1.00 62.28 106 ILE A O 1
ATOM 825 N N . GLY A 1 107 ? -28.485 -13.393 39.877 1.00 53.03 107 GLY A N 1
ATOM 826 C CA . GLY A 1 107 ? -29.323 -13.710 41.024 1.00 53.03 107 GLY A CA 1
ATOM 827 C C . GLY A 1 107 ? -29.508 -15.229 41.107 1.00 53.03 107 GLY A C 1
ATOM 828 O O . GLY A 1 107 ? -29.605 -15.883 40.062 1.00 53.03 107 GLY A O 1
ATOM 829 N N . PRO A 1 108 ? -29.545 -15.821 42.313 1.00 53.66 108 PRO A N 1
ATOM 830 C CA . PRO A 1 108 ? -29.802 -17.247 42.451 1.00 53.66 108 PRO A CA 1
ATOM 831 C C . PRO A 1 108 ? -31.170 -17.570 41.836 1.00 53.66 108 PRO A C 1
ATOM 833 O O . PRO A 1 108 ? -32.146 -16.861 42.079 1.00 53.66 108 PRO A O 1
ATOM 836 N N . SER A 1 109 ? -31.244 -18.630 41.024 1.00 55.91 109 SER A N 1
ATOM 837 C CA . SER A 1 109 ? -32.515 -19.146 40.503 1.00 55.91 109 SER A CA 1
ATOM 838 C C . SER A 1 109 ? -33.392 -19.614 41.664 1.00 55.91 109 SER A C 1
ATOM 840 O O . SER A 1 109 ? -33.276 -20.744 42.125 1.00 55.91 109 SER A O 1
ATOM 842 N N . THR A 1 110 ? -34.293 -18.758 42.136 1.00 50.94 110 THR A N 1
ATOM 843 C CA . THR A 1 110 ? -35.384 -19.136 43.036 1.00 50.94 110 THR A CA 1
ATOM 844 C C . THR A 1 110 ? -36.507 -19.762 42.209 1.00 50.94 110 THR A C 1
ATOM 846 O O . THR A 1 110 ? -37.511 -19.127 41.895 1.00 50.94 110 THR A O 1
ATOM 849 N N . LYS A 1 111 ? -36.321 -21.023 41.805 1.00 51.16 111 LYS A N 1
ATOM 850 C CA . LYS A 1 111 ? -37.398 -21.850 41.233 1.00 51.16 111 LYS A CA 1
ATOM 851 C C . LYS A 1 111 ? -37.855 -23.003 42.125 1.00 51.16 111 LYS A C 1
ATOM 853 O O . LYS A 1 111 ? -38.692 -23.775 41.683 1.00 51.16 111 LYS A O 1
ATOM 858 N N . ASP A 1 112 ? -37.439 -23.023 43.389 1.00 45.44 112 ASP A N 1
ATOM 859 C CA . ASP A 1 112 ? -37.942 -23.970 44.388 1.00 45.44 112 ASP A CA 1
ATOM 860 C C . ASP A 1 112 ? -38.624 -23.224 45.543 1.00 45.44 112 ASP A C 1
ATOM 862 O O . ASP A 1 112 ? -38.071 -23.060 46.625 1.00 45.44 112 ASP A O 1
ATOM 866 N N . MET A 1 113 ? -39.840 -22.730 45.304 1.00 46.88 113 MET A N 1
ATOM 867 C CA . MET A 1 113 ? -40.813 -22.452 46.368 1.00 46.88 113 MET A CA 1
ATOM 868 C C . MET A 1 113 ? -42.210 -22.839 45.878 1.00 46.88 113 MET A C 1
ATOM 870 O O . MET A 1 113 ? -43.052 -21.995 45.580 1.00 46.88 113 MET A O 1
ATOM 874 N N . SER A 1 114 ? -42.456 -24.144 45.775 1.00 46.25 114 SER A N 1
ATOM 875 C CA . SER A 1 114 ? -43.808 -24.697 45.818 1.00 46.25 114 SER A CA 1
ATOM 876 C C . SER A 1 114 ? -44.263 -24.736 47.278 1.00 46.25 114 SER A C 1
ATOM 878 O O . SER A 1 114 ? -43.796 -25.535 48.086 1.00 46.25 114 SER A O 1
ATOM 880 N N . PHE A 1 115 ? -45.141 -23.795 47.605 1.00 41.50 115 PHE A N 1
ATOM 881 C CA . PHE A 1 115 ? -45.862 -23.670 48.861 1.00 41.50 115 PHE A CA 1
ATOM 882 C C . PHE A 1 115 ? -47.025 -24.671 48.873 1.00 41.50 115 PHE A C 1
ATOM 884 O O . PHE A 1 115 ? -48.063 -24.422 48.262 1.00 41.50 115 PHE A O 1
ATOM 891 N N . ASP A 1 116 ? -46.857 -25.800 49.562 1.00 44.44 116 ASP A N 1
ATOM 892 C CA . ASP A 1 116 ? -47.971 -26.689 49.899 1.00 44.44 116 ASP A CA 1
ATOM 893 C C . ASP A 1 116 ? -48.650 -26.191 51.179 1.00 44.44 116 ASP A C 1
ATOM 895 O O . ASP A 1 116 ? -48.245 -26.484 52.305 1.00 44.44 116 ASP A O 1
ATOM 899 N N . GLN A 1 117 ? -49.719 -25.416 51.000 1.00 46.88 117 GLN A N 1
ATOM 900 C CA . GLN A 1 117 ? -50.670 -25.106 52.059 1.00 46.88 117 GLN A CA 1
ATOM 901 C C . GLN A 1 117 ? -51.836 -26.088 51.998 1.00 46.88 117 GLN A C 1
ATOM 903 O O . GLN A 1 117 ? -52.810 -25.873 51.278 1.00 46.88 117 GLN A O 1
ATOM 908 N N . LYS A 1 118 ? -51.774 -27.152 52.807 1.00 44.19 118 LYS A N 1
ATOM 909 C CA . LYS A 1 118 ? -52.981 -27.867 53.243 1.00 44.19 118 LYS A CA 1
ATOM 910 C C . LYS A 1 118 ? -52.731 -28.724 54.483 1.00 44.19 118 LYS A C 1
ATOM 912 O O . LYS A 1 118 ? -52.063 -29.745 54.396 1.00 44.19 118 LYS A O 1
ATOM 917 N N . SER A 1 119 ? -53.308 -28.306 55.612 1.00 45.38 119 SER A N 1
ATOM 918 C CA . SER A 1 119 ? -53.876 -29.133 56.704 1.00 45.38 119 SER A CA 1
ATOM 919 C C . SER A 1 119 ? -54.323 -28.180 57.826 1.00 45.38 119 SER A C 1
ATOM 921 O O . SER A 1 119 ? -53.510 -27.663 58.578 1.00 45.38 119 SER A O 1
ATOM 923 N N . THR A 1 120 ? -55.541 -27.640 57.763 1.00 47.50 120 THR A N 1
ATOM 924 C CA . THR A 1 120 ? -56.719 -28.127 58.511 1.00 47.50 120 THR A CA 1
ATOM 925 C C . THR A 1 120 ? -56.498 -28.252 60.025 1.00 47.50 120 THR A C 1
ATOM 927 O O . THR A 1 120 ? -56.126 -29.309 60.521 1.00 47.50 120 THR A O 1
ATOM 930 N N . SER A 1 121 ? -56.854 -27.211 60.778 1.00 41.69 121 SER A N 1
ATOM 931 C CA . SER A 1 121 ? -57.612 -27.391 62.021 1.00 41.69 121 SER A CA 1
ATOM 932 C C . SER A 1 121 ? -58.463 -26.141 62.261 1.00 41.69 121 SER A C 1
ATOM 934 O O . SER A 1 121 ? -57.945 -25.055 62.502 1.00 41.69 121 SER A O 1
ATOM 936 N N . MET A 1 122 ? -59.782 -26.272 62.112 1.00 47.19 122 MET A N 1
ATOM 937 C CA . MET A 1 122 ? -60.723 -25.331 62.712 1.00 47.19 122 MET A CA 1
ATOM 938 C C . MET A 1 122 ? -61.412 -26.048 63.863 1.00 47.19 122 MET A C 1
ATOM 940 O O . MET A 1 122 ? -61.946 -27.146 63.719 1.00 47.19 122 MET A O 1
ATOM 944 N N . VAL A 1 123 ? -61.275 -25.394 65.007 1.00 48.97 123 VAL A N 1
ATOM 945 C CA . VAL A 1 123 ? -61.757 -25.719 66.341 1.00 48.97 123 VAL A CA 1
ATOM 946 C C . VAL A 1 123 ? -63.282 -25.631 66.418 1.00 48.97 123 VAL A C 1
ATOM 948 O O . VAL A 1 123 ? -63.922 -24.829 65.742 1.00 48.97 123 VAL A O 1
ATOM 951 N N . SER A 1 124 ? -63.818 -26.488 67.279 1.00 47.34 124 SER A N 1
ATOM 952 C CA . SER A 1 124 ? -65.216 -26.696 67.636 1.00 47.34 124 SER A CA 1
ATOM 953 C C . SER A 1 124 ? -65.959 -25.488 68.242 1.00 47.34 124 SER A C 1
ATOM 955 O O . SER A 1 124 ? -65.374 -24.667 68.940 1.00 47.34 124 SER A O 1
ATOM 957 N N . SER A 1 125 ? -67.292 -25.559 68.100 1.00 45.12 125 SER A N 1
ATOM 958 C CA . SER A 1 125 ? -68.350 -25.211 69.077 1.00 45.12 125 SER A CA 1
ATOM 959 C C . SER A 1 125 ? -68.705 -23.749 69.388 1.00 45.12 125 SER A C 1
ATOM 961 O O . SER A 1 125 ? -67.952 -23.056 70.054 1.00 45.12 125 SER A O 1
ATOM 963 N N . GLN A 1 126 ? -69.944 -23.361 69.037 1.00 43.38 126 GLN A N 1
ATOM 964 C CA . GLN A 1 126 ? -71.056 -22.801 69.859 1.00 43.38 126 GLN A CA 1
ATOM 965 C C . GLN A 1 126 ? -72.155 -22.358 68.844 1.00 43.38 126 GLN A C 1
ATOM 967 O O . GLN A 1 126 ? -71.800 -21.943 67.751 1.00 43.38 126 GLN A O 1
ATOM 972 N N . LYS A 1 127 ? -73.483 -22.365 69.024 1.00 42.53 127 LYS A N 1
ATOM 973 C CA . LYS A 1 127 ? -74.392 -22.285 70.175 1.00 42.53 127 LYS A CA 1
ATOM 974 C C . LYS A 1 127 ? -75.827 -22.400 69.606 1.00 42.53 127 LYS A C 1
ATOM 976 O O . LYS A 1 127 ? -76.080 -21.656 68.664 1.00 42.53 127 LYS A O 1
ATOM 981 N N . ILE A 1 128 ? -76.721 -23.228 70.162 1.00 41.97 128 ILE A N 1
ATOM 982 C CA . ILE A 1 128 ? -78.134 -22.913 70.508 1.00 41.97 128 ILE A CA 1
ATOM 983 C C . ILE A 1 128 ? -78.498 -23.828 71.675 1.00 41.97 128 ILE A C 1
ATOM 985 O O . ILE A 1 128 ? -78.283 -25.050 71.528 1.00 41.97 128 ILE A O 1
#